Protein AF-A0A2R6IT45-F1 (afdb_monomer)

Radius of gyration: 18.32 Å; Cα contacts (8 Å, |Δi|>4): 48; chains: 1; bounding box: 50×47×39 Å

Foldseek 3Di:
DDDPPPPPPPPPPCPVPVPDDPFDPPVVLLVLQCVQVVDDSVVSNVVCVVCPRRVSRSSSCVRPVCPPPPPPPPDD

pLDDT: mean 74.71, std 18.5, range [39.84, 95.88]

Sequence (76 aa):
MADPVDPPKADPLDVDEESPVDPRPYEDLVHGVMEARGCPKPDAEAWVAEHGPEAAERFLLARWGLTRITAPSASR

Secondary structure (DSSP, 8-state):
-----PPP--------TTS---PPPHHHHHHHHHHHHT--HHHHHHHHHHH-HHHHHHHHHHHH------------

Mean predicted aligned error: 13.43 Å

Solvent-accessible surface area (backbone atoms only — not comparable to full-atom values): 4919 Å² total; per-residue (Å²): 136,80,79,80,76,74,71,78,74,72,74,72,72,80,68,60,85,77,62,85,69,83,50,65,60,69,69,58,44,30,52,50,41,17,69,74,69,74,45,58,65,72,61,20,47,51,46,36,68,74,61,32,58,53,52,43,38,51,53,50,34,69,75,67,63,61,67,75,81,75,69,77,81,80,81,128

Nearest PDB structures (foldseek):
  4d2t-assembly3_B  TM=6.250E-01  e=7.006E-01  Homo sapiens
  5m5a-assembly1_A  TM=6.384E-01  e=1.224E+00  Homo sapiens
  4d2v-assembly1_C  TM=6.474E-01  e=1.130E+00  Homo sapiens
  6gvx-assembly2_B  TM=5.220E-01  e=1.683E+00  Homo sapi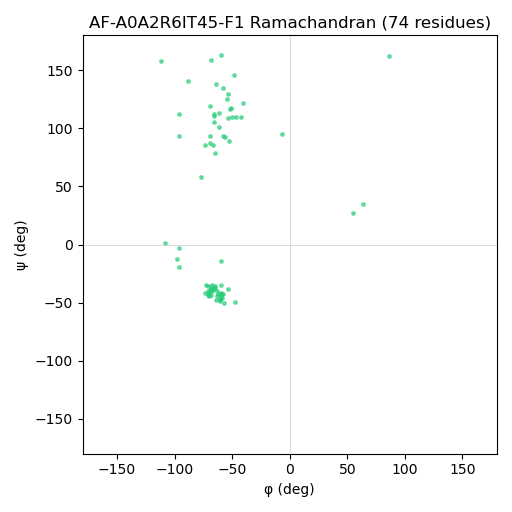ens
  2l2d-assembly1_A  TM=4.245E-01  e=1.974E+00  Homo sapie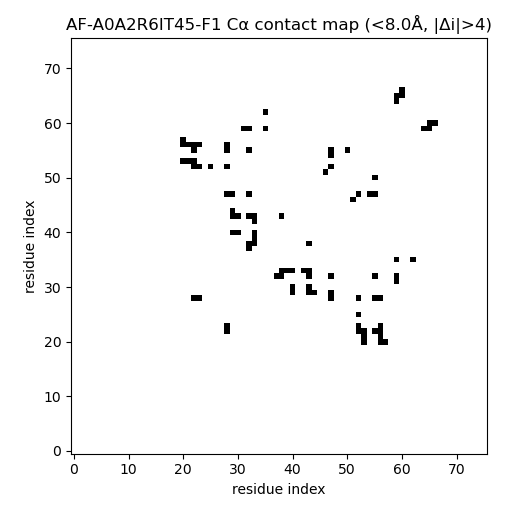ns

Structure (mmCIF, N/CA/C/O backbone):
data_AF-A0A2R6IT45-F1
#
_entry.id   AF-A0A2R6IT45-F1
#
loop_
_atom_site.group_PDB
_atom_site.id
_atom_site.type_symbol
_atom_site.label_atom_id
_atom_site.label_alt_id
_atom_site.label_comp_id
_atom_site.label_asym_id
_atom_site.label_entity_id
_atom_site.label_seq_id
_atom_site.pdbx_PDB_ins_code
_atom_site.Cartn_x
_atom_site.Cartn_y
_atom_site.Cartn_z
_atom_site.occupancy
_atom_site.B_iso_or_equiv
_atom_site.auth_seq_id
_atom_site.auth_comp_id
_atom_site.auth_asym_id
_atom_site.auth_atom_id
_atom_site.pdbx_PDB_model_num
ATOM 1 N N . MET A 1 1 ? 35.893 -41.950 -0.060 1.00 39.84 1 MET A N 1
ATOM 2 C CA . MET A 1 1 ? 36.111 -40.548 -0.458 1.00 39.84 1 MET A CA 1
ATOM 3 C C . MET A 1 1 ? 34.751 -40.034 -0.882 1.00 39.84 1 MET A C 1
ATOM 5 O O . MET A 1 1 ? 34.238 -40.535 -1.870 1.00 39.84 1 MET A O 1
ATOM 9 N N . ALA A 1 2 ? 34.099 -39.214 -0.062 1.00 50.12 2 ALA A N 1
ATOM 10 C CA . ALA A 1 2 ? 32.845 -38.576 -0.446 1.00 50.12 2 ALA A CA 1
ATOM 11 C C . ALA A 1 2 ? 33.215 -37.187 -0.960 1.00 50.12 2 ALA A C 1
ATOM 13 O O . ALA A 1 2 ? 33.741 -36.385 -0.187 1.00 50.12 2 ALA A O 1
ATOM 14 N N . ASP A 1 3 ? 33.028 -36.951 -2.257 1.00 60.88 3 ASP A N 1
ATOM 15 C CA . ASP A 1 3 ? 33.068 -35.604 -2.817 1.00 60.88 3 ASP A CA 1
ATOM 16 C C . ASP A 1 3 ? 32.089 -34.725 -2.027 1.00 60.88 3 ASP A C 1
ATOM 18 O O . ASP A 1 3 ? 30.941 -35.139 -1.814 1.00 60.88 3 ASP A O 1
ATOM 22 N N . PRO A 1 4 ? 32.513 -33.548 -1.538 1.00 59.22 4 PRO A N 1
ATOM 23 C CA . PRO A 1 4 ? 31.588 -32.609 -0.938 1.00 59.22 4 PRO A CA 1
ATOM 24 C C . PRO A 1 4 ? 30.649 -32.142 -2.048 1.00 59.22 4 PRO A C 1
ATOM 26 O O . PRO A 1 4 ? 31.038 -31.389 -2.936 1.00 59.22 4 PRO A O 1
ATOM 29 N N . VAL A 1 5 ? 29.416 -32.648 -2.022 1.00 66.25 5 VAL A N 1
ATOM 30 C CA . VAL A 1 5 ? 28.325 -32.126 -2.840 1.00 66.25 5 VAL A CA 1
ATOM 31 C C . VAL A 1 5 ? 28.132 -30.682 -2.395 1.00 66.25 5 VAL A C 1
ATOM 33 O O . VAL A 1 5 ? 27.593 -30.432 -1.316 1.00 66.25 5 VAL A O 1
ATOM 36 N N . ASP A 1 6 ? 28.658 -29.751 -3.191 1.00 61.59 6 ASP A N 1
ATOM 37 C CA . ASP A 1 6 ? 28.401 -28.321 -3.061 1.00 61.59 6 ASP A CA 1
ATOM 38 C C . ASP A 1 6 ? 26.871 -28.168 -3.011 1.00 61.59 6 ASP A C 1
ATOM 40 O O . ASP A 1 6 ? 26.189 -28.632 -3.937 1.00 61.59 6 ASP A O 1
ATOM 44 N N . PRO A 1 7 ? 26.286 -27.660 -1.909 1.00 62.56 7 PRO A N 1
ATOM 45 C CA . PRO A 1 7 ? 24.848 -27.466 -1.865 1.00 62.56 7 PRO A CA 1
ATOM 46 C C . PRO A 1 7 ? 24.491 -26.536 -3.027 1.00 62.56 7 PRO A C 1
ATOM 48 O O . PRO A 1 7 ? 25.204 -25.548 -3.223 1.00 62.56 7 PRO A O 1
ATOM 51 N N . PRO A 1 8 ? 23.437 -26.831 -3.815 1.00 62.06 8 PRO A N 1
ATOM 52 C CA . PRO A 1 8 ? 23.028 -25.932 -4.881 1.00 62.06 8 PRO A CA 1
ATOM 53 C C . PRO A 1 8 ? 22.872 -24.563 -4.241 1.00 62.06 8 PRO A C 1
ATOM 55 O O . PRO A 1 8 ? 22.087 -24.415 -3.299 1.00 62.06 8 PRO A O 1
ATOM 58 N N . LYS A 1 9 ? 23.697 -23.603 -4.681 1.00 55.09 9 LYS A N 1
ATOM 59 C CA . LYS A 1 9 ? 23.550 -22.207 -4.289 1.00 55.09 9 LYS A CA 1
ATOM 60 C C . LYS A 1 9 ? 22.092 -21.905 -4.547 1.00 55.09 9 LYS A C 1
ATOM 62 O O . LYS A 1 9 ? 21.659 -21.966 -5.694 1.00 55.09 9 LYS A O 1
ATOM 67 N N . ALA A 1 10 ? 21.336 -21.733 -3.466 1.00 52.56 10 ALA A N 1
ATOM 68 C CA . ALA A 1 10 ? 19.979 -21.260 -3.554 1.00 52.56 10 ALA A CA 1
ATOM 69 C C . ALA A 1 10 ? 20.100 -19.969 -4.348 1.00 52.56 10 ALA A C 1
ATOM 71 O O . ALA A 1 10 ? 20.737 -19.025 -3.878 1.00 52.56 10 ALA A O 1
ATOM 72 N N . ASP A 1 11 ? 19.625 -20.029 -5.588 1.00 51.25 11 ASP A N 1
ATOM 73 C CA . ASP A 1 11 ? 19.450 -18.886 -6.457 1.00 51.25 11 ASP A CA 1
ATOM 74 C C . ASP A 1 11 ? 18.752 -17.853 -5.571 1.00 51.25 11 ASP A C 1
ATOM 76 O O . ASP A 1 11 ? 17.662 -18.149 -5.055 1.00 51.25 11 ASP A O 1
ATOM 80 N N . PRO A 1 12 ? 19.439 -16.765 -5.183 1.00 52.16 12 PRO A N 1
ATOM 81 C CA . PRO A 1 12 ? 18.851 -15.794 -4.295 1.00 52.16 12 PRO A CA 1
ATOM 82 C C . PRO A 1 12 ? 17.795 -15.149 -5.154 1.00 52.16 12 PRO A C 1
ATOM 84 O O . PRO A 1 12 ? 18.189 -14.299 -5.936 1.00 52.16 12 PRO A O 1
ATOM 87 N N . LEU A 1 13 ? 16.552 -15.664 -5.069 1.00 51.09 13 LEU A N 1
ATOM 88 C CA . LEU A 1 13 ? 15.353 -15.217 -5.776 1.00 51.09 13 LEU A CA 1
ATOM 89 C C . LEU A 1 13 ? 15.704 -13.946 -6.512 1.00 51.09 13 LEU A C 1
ATOM 91 O O . LEU A 1 13 ? 15.782 -12.905 -5.856 1.00 51.09 13 LEU A O 1
ATOM 95 N N . ASP A 1 14 ? 16.066 -14.085 -7.789 1.00 47.47 14 ASP A N 1
ATOM 96 C CA . ASP A 1 14 ? 16.327 -12.961 -8.670 1.00 47.47 14 ASP A CA 1
ATOM 97 C C . ASP A 1 14 ? 14.962 -12.284 -8.785 1.00 47.47 14 ASP A C 1
ATOM 99 O O . ASP A 1 14 ? 14.124 -12.580 -9.639 1.00 47.47 14 ASP A O 1
ATOM 103 N N . VAL A 1 15 ? 14.633 -11.529 -7.736 1.00 51.28 15 VAL A N 1
ATOM 104 C CA . VAL A 1 15 ? 13.534 -10.601 -7.694 1.00 51.28 15 VAL A CA 1
ATOM 105 C C . VAL A 1 15 ? 14.057 -9.573 -8.650 1.00 51.28 15 VAL A C 1
ATOM 107 O O . VAL A 1 15 ? 14.813 -8.700 -8.251 1.00 51.28 15 VAL A O 1
ATOM 110 N N . ASP A 1 16 ? 13.762 -9.807 -9.919 1.00 52.03 16 ASP A N 1
ATOM 111 C CA . ASP A 1 16 ? 14.086 -8.964 -11.042 1.00 52.03 16 ASP A CA 1
ATOM 112 C C . ASP A 1 16 ? 13.550 -7.573 -10.661 1.00 52.03 16 ASP A C 1
ATOM 114 O O . ASP A 1 16 ? 12.371 -7.250 -10.852 1.00 52.03 16 ASP A O 1
ATOM 118 N N . GLU A 1 17 ? 14.388 -6.773 -9.988 1.00 52.78 17 GLU A N 1
ATOM 119 C CA . GLU A 1 17 ? 14.077 -5.413 -9.534 1.00 52.78 17 GLU A CA 1
ATOM 120 C C . GLU A 1 17 ? 13.723 -4.541 -10.750 1.00 52.78 17 GLU A C 1
ATOM 122 O O . GLU A 1 17 ? 13.111 -3.480 -10.623 1.00 52.78 17 GLU A O 1
ATOM 127 N N . GLU A 1 18 ? 14.032 -5.051 -11.943 1.00 54.66 18 GLU A N 1
ATOM 128 C CA . GLU A 1 18 ? 13.817 -4.470 -13.248 1.00 54.66 18 GLU A CA 1
ATOM 129 C C . GLU A 1 18 ? 12.543 -4.948 -13.957 1.00 54.66 18 GLU A C 1
ATOM 131 O O . GLU A 1 18 ? 12.225 -4.415 -15.015 1.00 54.66 18 GLU A O 1
ATOM 136 N N . SER A 1 19 ? 11.754 -5.875 -13.393 1.00 57.50 19 SER A N 1
ATOM 137 C CA . SER A 1 19 ? 10.424 -6.158 -13.948 1.00 57.50 19 SER A CA 1
ATOM 138 C C . SER A 1 19 ? 9.544 -4.918 -13.763 1.00 57.50 19 SER A C 1
ATOM 140 O O . SER A 1 19 ? 9.210 -4.586 -12.613 1.00 57.50 19 SER A O 1
ATOM 142 N N . PRO A 1 20 ? 9.173 -4.202 -14.846 1.00 62.34 20 PRO A N 1
ATOM 143 C CA . PRO A 1 20 ? 8.358 -3.007 -14.729 1.00 62.34 20 PRO A CA 1
ATOM 144 C C 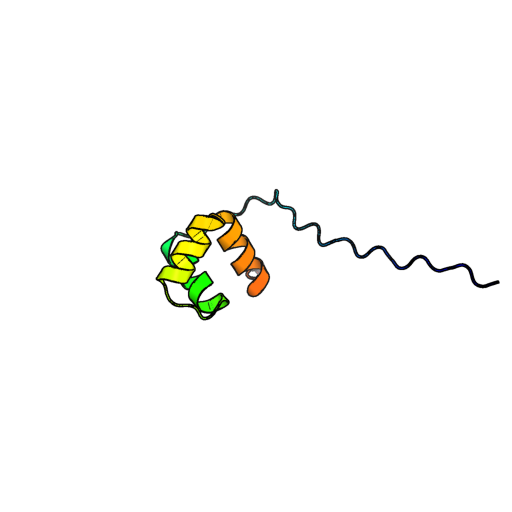. PRO A 1 20 ? 6.986 -3.429 -14.211 1.00 62.34 20 PRO A C 1
ATOM 146 O O . PRO A 1 20 ? 6.234 -4.138 -14.883 1.00 62.34 20 PRO A O 1
ATOM 149 N N . VAL A 1 21 ? 6.675 -3.020 -12.985 1.00 69.31 21 VAL A N 1
ATOM 150 C CA . VAL A 1 21 ? 5.328 -3.147 -12.439 1.00 69.31 21 VAL A CA 1
ATOM 151 C C . VAL A 1 21 ? 4.543 -1.905 -12.817 1.00 69.31 21 VAL A C 1
ATOM 153 O O . VAL A 1 21 ? 5.069 -0.798 -12.818 1.00 69.31 21 VAL A O 1
ATOM 156 N N . ASP A 1 22 ? 3.281 -2.106 -13.157 1.00 79.25 22 ASP A N 1
ATOM 157 C CA . ASP A 1 22 ? 2.317 -1.035 -13.367 1.00 79.25 22 ASP A CA 1
ATOM 158 C C . ASP A 1 22 ? 1.543 -0.882 -12.051 1.00 79.25 22 ASP A C 1
ATOM 160 O O . ASP A 1 22 ? 0.637 -1.689 -11.794 1.00 79.25 22 ASP A O 1
ATOM 164 N N . PRO A 1 23 ? 1.981 0.026 -11.151 1.00 78.94 23 PRO A N 1
ATOM 165 C CA . PRO A 1 23 ? 1.418 0.123 -9.818 1.00 78.94 23 PRO A CA 1
ATOM 166 C C . PRO A 1 23 ? -0.046 0.536 -9.895 1.00 78.94 23 PRO A C 1
ATOM 168 O O . PRO A 1 23 ? -0.429 1.437 -10.645 1.00 78.94 23 PRO A O 1
ATOM 171 N N . ARG A 1 24 ? -0.873 -0.107 -9.070 1.00 84.44 24 ARG A N 1
ATOM 172 C CA . ARG A 1 24 ? -2.261 0.314 -8.878 1.00 84.44 24 ARG A CA 1
ATOM 173 C C . ARG A 1 24 ? -2.344 1.758 -8.354 1.00 84.44 24 ARG A C 1
ATOM 175 O O . ARG A 1 24 ? -1.361 2.287 -7.825 1.00 84.44 24 ARG A O 1
ATOM 182 N N . PRO A 1 25 ? -3.522 2.403 -8.458 1.00 91.62 25 PRO A N 1
ATOM 183 C CA . PRO A 1 25 ? -3.771 3.688 -7.816 1.00 91.62 25 PRO A CA 1
ATOM 184 C C . PRO A 1 25 ? -3.340 3.693 -6.345 1.00 91.62 25 PRO A C 1
ATOM 186 O O . PRO A 1 25 ? -3.474 2.694 -5.639 1.00 91.62 25 PRO A O 1
ATOM 189 N N . TYR A 1 26 ? -2.851 4.839 -5.868 1.00 87.56 26 TYR A N 1
ATOM 190 C CA . TYR A 1 26 ? -2.305 4.969 -4.512 1.00 87.56 26 TYR A CA 1
ATOM 191 C C . TYR A 1 26 ? -3.282 4.496 -3.422 1.00 87.56 26 TYR A C 1
ATOM 193 O O . TYR A 1 26 ? -2.870 3.836 -2.474 1.00 87.56 26 TYR A O 1
ATOM 201 N N . GLU A 1 27 ? -4.580 4.770 -3.575 1.00 91.00 27 GLU A N 1
ATOM 202 C CA . GLU A 1 27 ? -5.609 4.320 -2.627 1.00 91.00 27 GLU A CA 1
ATOM 203 C C . GLU A 1 27 ? -5.711 2.788 -2.551 1.00 91.00 27 GLU A C 1
ATOM 205 O O . GLU A 1 27 ? -5.804 2.234 -1.454 1.00 91.00 27 GLU A O 1
ATOM 210 N N . ASP A 1 28 ? -5.607 2.103 -3.692 1.00 90.38 28 ASP A N 1
ATOM 211 C CA . ASP A 1 28 ? -5.626 0.639 -3.772 1.00 90.38 28 ASP A CA 1
ATOM 212 C C . ASP A 1 28 ? -4.344 0.023 -3.198 1.00 90.38 28 ASP A C 1
ATOM 214 O O . ASP A 1 28 ? -4.392 -1.030 -2.558 1.00 90.38 28 ASP A O 1
ATOM 218 N N . LEU A 1 29 ? -3.194 0.684 -3.380 1.00 90.88 29 LEU A N 1
ATOM 219 C CA . LEU A 1 29 ? -1.931 0.274 -2.762 1.00 90.88 29 LEU A CA 1
ATOM 220 C C . LEU A 1 29 ? -2.005 0.380 -1.241 1.00 90.88 29 LEU A C 1
ATOM 222 O O . LEU A 1 29 ? -1.654 -0.567 -0.542 1.00 90.88 29 LEU A O 1
ATOM 226 N N . VAL A 1 30 ? -2.499 1.505 -0.722 1.00 93.56 30 VAL A N 1
ATOM 227 C CA . VAL A 1 30 ? -2.673 1.714 0.719 1.00 93.56 30 VAL A CA 1
ATOM 228 C C . VAL A 1 30 ? -3.630 0.675 1.291 1.00 93.56 30 VAL A C 1
ATOM 230 O O . VAL A 1 30 ? -3.295 0.043 2.290 1.00 93.56 30 VAL A O 1
ATOM 233 N N . HIS A 1 31 ? -4.774 0.435 0.644 1.00 94.00 31 HIS A N 1
ATOM 234 C CA . HIS A 1 31 ? -5.719 -0.589 1.086 1.00 94.00 31 HIS A CA 1
ATOM 235 C C . HIS A 1 31 ? -5.084 -1.984 1.089 1.00 94.00 31 HIS A C 1
ATOM 237 O O . HIS A 1 31 ? -5.156 -2.703 2.086 1.00 94.00 31 HIS A O 1
ATOM 243 N N . GLY A 1 32 ? -4.386 -2.345 0.010 1.00 92.25 32 GLY A N 1
ATOM 244 C CA . GLY A 1 32 ? -3.676 -3.616 -0.076 1.00 92.25 32 GLY A CA 1
ATOM 245 C C . GLY A 1 32 ? -2.624 -3.764 1.021 1.00 92.25 32 GLY A C 1
ATOM 246 O O . GLY A 1 32 ? -2.523 -4.823 1.635 1.00 92.25 32 GLY A O 1
ATOM 247 N N . VAL A 1 33 ? -1.858 -2.709 1.315 1.00 92.31 33 VAL A N 1
ATOM 248 C CA . VAL A 1 33 ? -0.838 -2.715 2.375 1.00 92.31 33 VAL A CA 1
ATOM 249 C C . VAL A 1 33 ? -1.481 -2.826 3.758 1.00 92.31 33 VAL A C 1
ATOM 251 O O . VAL A 1 33 ? -0.975 -3.586 4.586 1.00 92.31 33 VAL A O 1
ATOM 254 N N . MET A 1 34 ? -2.608 -2.149 4.000 1.00 95.88 34 MET A N 1
ATOM 255 C CA . MET A 1 34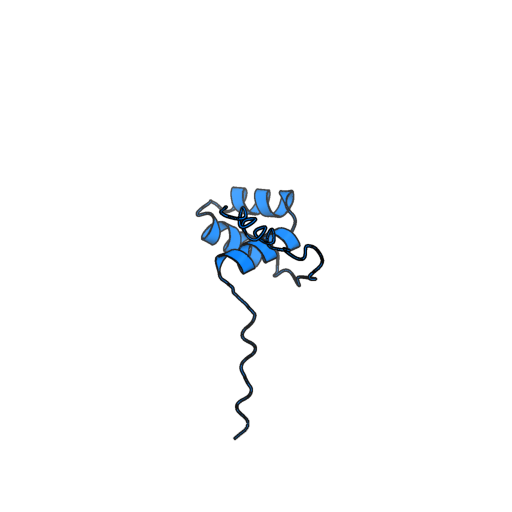 ? -3.385 -2.292 5.237 1.00 95.88 34 MET A CA 1
ATOM 256 C C . MET A 1 34 ? -3.809 -3.744 5.457 1.00 95.88 34 MET A C 1
ATOM 258 O O . MET A 1 34 ? -3.564 -4.299 6.525 1.00 95.88 34 MET A O 1
ATOM 262 N N . GLU A 1 35 ? -4.394 -4.385 4.445 1.00 93.12 35 GLU A N 1
ATOM 263 C CA . GLU A 1 35 ? -4.824 -5.785 4.523 1.00 93.12 35 GLU A CA 1
ATOM 264 C C . GLU A 1 35 ? -3.638 -6.751 4.639 1.00 93.12 35 GLU A C 1
ATOM 266 O O . GLU A 1 35 ? -3.683 -7.744 5.369 1.00 93.12 35 GLU A O 1
ATOM 271 N N . ALA A 1 36 ? -2.547 -6.461 3.934 1.00 90.88 36 ALA A N 1
ATOM 272 C CA . ALA A 1 36 ? -1.365 -7.303 3.917 1.00 90.88 36 ALA A CA 1
ATOM 273 C C . ALA A 1 36 ? -0.596 -7.276 5.243 1.00 90.88 36 ALA A C 1
ATOM 275 O O . ALA A 1 36 ? -0.105 -8.315 5.693 1.00 90.88 36 ALA A O 1
ATOM 276 N N . ARG A 1 37 ? -0.488 -6.100 5.868 1.00 89.88 37 ARG A N 1
ATOM 277 C CA . ARG A 1 37 ? 0.256 -5.895 7.118 1.00 89.88 37 ARG A CA 1
ATOM 278 C C . ARG A 1 37 ? -0.633 -5.906 8.360 1.00 89.88 37 ARG A C 1
ATOM 280 O O . ARG A 1 37 ? -0.102 -5.992 9.462 1.00 89.88 37 ARG A O 1
ATOM 287 N N . GLY A 1 38 ? -1.955 -5.834 8.201 1.00 92.75 38 GLY A N 1
ATOM 288 C CA . GLY A 1 38 ? -2.902 -5.715 9.311 1.00 92.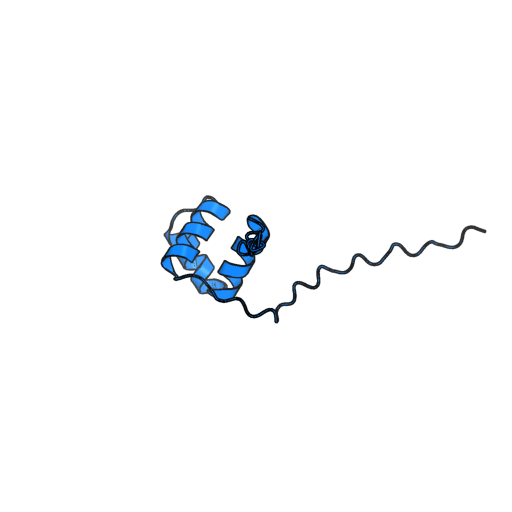75 38 GLY A CA 1
ATOM 289 C C . GLY A 1 38 ? -2.729 -4.409 10.093 1.00 92.75 38 GLY A C 1
ATOM 290 O O . GLY A 1 38 ? -2.861 -4.410 11.314 1.00 92.75 38 GLY A O 1
ATOM 291 N N . CYS A 1 39 ? -2.374 -3.317 9.410 1.00 92.31 39 CYS A N 1
ATOM 292 C CA . CYS A 1 39 ? -2.049 -2.026 10.020 1.00 92.31 39 CYS A CA 1
ATOM 293 C C . CYS A 1 39 ? -3.104 -0.950 9.690 1.00 92.31 39 CYS A C 1
ATOM 295 O O . CYS A 1 39 ? -3.828 -1.075 8.697 1.00 92.31 39 CYS A O 1
ATOM 297 N N . PRO A 1 40 ? -3.216 0.121 10.498 1.00 95.44 40 PRO A N 1
ATOM 298 C CA . PRO A 1 40 ? -4.111 1.229 10.192 1.00 95.44 40 PRO A CA 1
ATOM 299 C C . PRO A 1 40 ? -3.629 2.018 8.961 1.00 95.44 40 PRO A C 1
ATOM 301 O O . PRO A 1 40 ? -2.451 1.998 8.600 1.00 95.44 40 PRO A O 1
ATOM 304 N N . LYS A 1 41 ? -4.555 2.751 8.329 1.00 93.12 41 LYS A N 1
ATOM 305 C CA . LYS A 1 41 ? -4.307 3.564 7.126 1.00 93.12 41 LYS A CA 1
ATOM 306 C C . LYS A 1 41 ? -3.065 4.472 7.195 1.00 93.12 41 LYS A C 1
ATOM 308 O O . LYS A 1 41 ? -2.276 4.391 6.260 1.00 93.12 41 LYS A O 1
ATOM 313 N N . PRO A 1 42 ? -2.838 5.288 8.249 1.00 95.69 42 PRO A N 1
ATOM 314 C CA . PRO A 1 42 ? -1.662 6.162 8.304 1.00 95.69 42 PRO A CA 1
ATOM 315 C C . PRO A 1 42 ? -0.336 5.392 8.241 1.00 95.69 42 PRO A C 1
ATOM 317 O O . PRO A 1 42 ? 0.609 5.858 7.612 1.00 95.69 42 PRO A O 1
ATOM 320 N N . ASP A 1 43 ? -0.275 4.193 8.824 1.00 94.62 43 ASP A N 1
ATOM 321 C CA . ASP A 1 43 ? 0.934 3.363 8.795 1.00 94.62 43 ASP A CA 1
ATOM 322 C C . ASP A 1 43 ? 1.163 2.759 7.402 1.00 94.62 43 ASP A C 1
ATOM 324 O O . ASP A 1 43 ? 2.301 2.625 6.950 1.00 94.62 43 ASP A O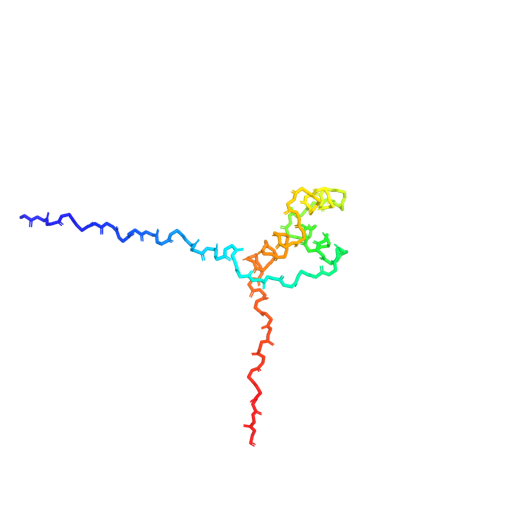 1
ATOM 328 N N . ALA A 1 44 ? 0.081 2.421 6.693 1.00 92.81 44 ALA A N 1
ATOM 329 C CA . ALA A 1 44 ? 0.149 1.963 5.310 1.00 92.81 44 ALA A CA 1
ATOM 330 C C . ALA A 1 44 ? 0.548 3.096 4.351 1.00 92.81 44 ALA A C 1
ATOM 332 O O . ALA A 1 44 ? 1.422 2.896 3.512 1.00 92.81 44 ALA A O 1
ATOM 333 N N . GLU A 1 45 ? -0.030 4.291 4.503 1.00 94.50 45 GLU A N 1
ATOM 334 C CA . GLU A 1 45 ? 0.333 5.491 3.734 1.00 94.50 45 GLU A CA 1
ATOM 335 C C . GLU A 1 45 ? 1.811 5.848 3.924 1.00 94.50 45 GLU A C 1
ATOM 337 O O . GLU A 1 45 ? 2.519 6.063 2.937 1.00 94.50 45 GLU A O 1
ATOM 342 N N . ALA A 1 46 ? 2.293 5.839 5.174 1.00 95.69 46 ALA A N 1
ATOM 343 C CA . ALA A 1 46 ? 3.696 6.077 5.501 1.00 95.69 46 ALA A CA 1
ATOM 344 C C . ALA A 1 46 ? 4.617 5.043 4.844 1.00 95.69 46 ALA A C 1
ATOM 346 O O . ALA A 1 46 ? 5.655 5.396 4.292 1.00 95.69 46 ALA A O 1
ATOM 347 N N . TRP A 1 47 ? 4.217 3.771 4.842 1.00 93.19 47 TRP A N 1
ATOM 348 C CA . TRP A 1 47 ? 5.014 2.716 4.230 1.00 93.19 47 TRP A CA 1
ATOM 349 C C . TRP A 1 47 ? 5.079 2.833 2.701 1.00 93.19 47 TRP A C 1
ATOM 351 O O . TRP A 1 47 ? 6.166 2.718 2.138 1.00 93.19 47 TRP A O 1
ATOM 361 N N . VAL A 1 48 ? 3.952 3.121 2.032 1.00 92.75 48 VAL A N 1
ATOM 362 C CA . VAL A 1 48 ? 3.929 3.367 0.576 1.00 92.75 48 VAL A CA 1
ATOM 363 C C . VAL A 1 48 ? 4.727 4.627 0.225 1.00 92.75 48 VAL A C 1
ATOM 365 O O . VAL A 1 48 ? 5.392 4.653 -0.804 1.00 92.75 48 VAL A O 1
ATOM 368 N N . ALA A 1 49 ? 4.707 5.662 1.070 1.00 92.31 49 ALA A N 1
ATOM 369 C CA . ALA A 1 49 ? 5.513 6.867 0.869 1.00 92.31 49 ALA A CA 1
ATOM 370 C C . ALA A 1 49 ? 7.022 6.613 1.047 1.00 92.31 49 ALA A C 1
ATOM 372 O O . ALA A 1 49 ? 7.823 7.193 0.320 1.00 92.31 49 ALA A O 1
ATOM 373 N N . GLU A 1 50 ? 7.406 5.747 1.988 1.00 93.50 50 GLU A N 1
ATOM 374 C CA . GLU A 1 50 ? 8.804 5.389 2.263 1.00 93.50 50 GLU A CA 1
ATOM 375 C C . GLU A 1 50 ? 9.402 4.475 1.184 1.00 93.50 50 GLU A C 1
ATOM 377 O O . GLU A 1 50 ? 10.539 4.677 0.767 1.00 93.50 50 GLU A O 1
ATOM 382 N N . HIS A 1 51 ? 8.638 3.484 0.715 1.00 90.38 51 HIS A N 1
ATOM 383 C CA . HIS A 1 51 ? 9.123 2.472 -0.232 1.00 90.38 51 HIS A CA 1
ATOM 384 C C . HIS A 1 51 ? 8.788 2.802 -1.691 1.00 90.38 51 HIS A C 1
ATOM 386 O O . HIS A 1 51 ? 9.404 2.273 -2.614 1.00 90.38 51 HIS A O 1
ATOM 392 N N . GLY A 1 52 ? 7.810 3.676 -1.912 1.00 90.50 52 GLY A N 1
ATOM 393 C CA . GLY A 1 52 ? 7.297 4.012 -3.228 1.00 90.50 52 GLY A CA 1
ATOM 394 C C . GLY A 1 52 ? 6.1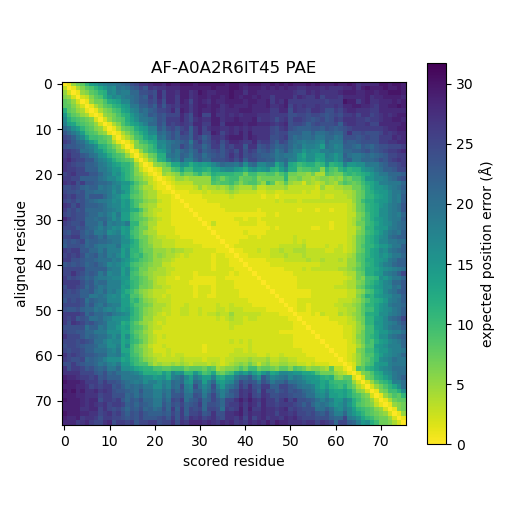95 3.061 -3.721 1.00 90.50 52 GLY A C 1
ATOM 395 O O . GLY A 1 52 ? 6.026 1.939 -3.228 1.00 90.50 52 GLY A O 1
ATOM 396 N N . PRO A 1 53 ? 5.422 3.503 -4.728 1.00 89.50 53 PRO A N 1
ATOM 397 C CA . PRO A 1 53 ? 4.257 2.774 -5.223 1.00 89.50 53 PRO A CA 1
ATOM 398 C C . PRO A 1 53 ? 4.617 1.450 -5.913 1.00 89.50 53 PRO A C 1
ATOM 400 O O . PRO A 1 53 ? 3.895 0.465 -5.781 1.00 89.50 53 PRO A O 1
ATOM 403 N N . GLU A 1 54 ? 5.751 1.390 -6.609 1.00 89.50 54 GLU A N 1
ATOM 404 C CA . GLU A 1 54 ? 6.203 0.185 -7.314 1.00 89.50 54 GLU A CA 1
ATOM 405 C C . GLU A 1 54 ? 6.633 -0.921 -6.341 1.00 89.50 54 GLU A C 1
ATOM 407 O O . GLU A 1 54 ? 6.287 -2.088 -6.519 1.00 89.50 54 GLU A O 1
ATOM 412 N N . ALA A 1 55 ? 7.350 -0.562 -5.274 1.00 88.50 55 ALA A N 1
ATOM 413 C CA . ALA A 1 55 ? 7.714 -1.504 -4.220 1.00 88.50 55 ALA A CA 1
ATOM 414 C C . ALA A 1 55 ? 6.471 -2.013 -3.477 1.00 88.50 55 ALA A C 1
ATOM 416 O O . ALA A 1 55 ? 6.387 -3.199 -3.151 1.00 88.50 55 ALA A O 1
ATOM 417 N N . ALA A 1 56 ? 5.477 -1.143 -3.267 1.00 90.62 56 ALA A N 1
ATOM 418 C CA . ALA A 1 56 ? 4.200 -1.541 -2.694 1.00 90.62 56 ALA A CA 1
ATOM 419 C C . ALA A 1 56 ? 3.445 -2.532 -3.583 1.00 90.62 56 ALA A C 1
ATOM 421 O O . ALA A 1 56 ? 2.971 -3.554 -3.089 1.00 90.62 56 ALA A O 1
ATOM 422 N N . GLU A 1 57 ? 3.395 -2.294 -4.893 1.00 89.75 57 GLU A N 1
ATOM 423 C CA . GLU A 1 57 ? 2.802 -3.238 -5.838 1.00 89.75 57 GLU A CA 1
ATOM 424 C C . GLU A 1 57 ? 3.532 -4.588 -5.805 1.00 89.75 57 GLU A C 1
ATOM 426 O O . GLU A 1 57 ? 2.890 -5.624 -5.634 1.00 89.75 57 GLU A O 1
ATOM 431 N N . ARG A 1 58 ? 4.871 -4.596 -5.873 1.00 87.50 58 ARG A N 1
ATOM 432 C CA . ARG A 1 58 ? 5.678 -5.829 -5.793 1.00 87.50 58 ARG A CA 1
ATOM 433 C C . ARG A 1 58 ? 5.431 -6.598 -4.499 1.00 87.50 58 ARG A C 1
ATOM 435 O O . ARG A 1 58 ? 5.272 -7.816 -4.534 1.00 87.50 58 ARG A O 1
ATOM 442 N N . PHE A 1 59 ? 5.343 -5.903 -3.368 1.00 87.69 59 PHE A N 1
ATOM 443 C CA . PHE A 1 59 ? 5.024 -6.512 -2.078 1.00 87.69 59 PHE A CA 1
ATOM 444 C C . PHE A 1 59 ? 3.653 -7.204 -2.091 1.00 87.69 59 PHE A C 1
ATOM 446 O O . PHE A 1 59 ? 3.518 -8.341 -1.629 1.00 87.69 59 PHE A O 1
ATOM 453 N N . LEU A 1 60 ? 2.638 -6.553 -2.662 1.00 87.31 60 LEU A N 1
ATOM 454 C CA . LEU A 1 60 ? 1.296 -7.123 -2.774 1.00 87.31 60 LEU A CA 1
ATOM 455 C C . LEU A 1 60 ? 1.246 -8.300 -3.757 1.00 87.31 60 LEU A C 1
ATOM 457 O O . LEU A 1 60 ? 0.601 -9.312 -3.468 1.00 87.31 60 LEU A O 1
ATOM 461 N N . LEU A 1 61 ? 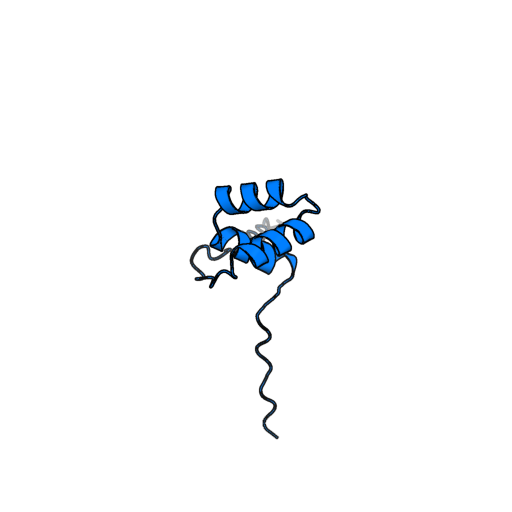1.961 -8.207 -4.881 1.00 86.62 61 LEU A N 1
ATOM 462 C CA . LEU A 1 61 ? 2.107 -9.295 -5.848 1.00 86.62 61 LEU A CA 1
ATOM 463 C C . LEU A 1 61 ? 2.806 -10.509 -5.229 1.00 86.62 61 LEU A C 1
ATOM 465 O O . LEU A 1 61 ? 2.338 -11.629 -5.416 1.00 86.62 61 LEU A O 1
ATOM 469 N N . ALA A 1 62 ? 3.868 -10.306 -4.447 1.00 86.00 62 ALA A N 1
ATOM 470 C CA . ALA A 1 62 ? 4.586 -11.384 -3.769 1.00 86.00 62 ALA A CA 1
ATOM 471 C C . ALA A 1 62 ? 3.727 -12.075 -2.699 1.00 86.00 62 ALA A C 1
ATOM 473 O O . ALA A 1 62 ? 3.772 -13.295 -2.554 1.00 86.00 62 ALA A O 1
ATOM 474 N N . ARG A 1 63 ? 2.911 -11.312 -1.960 1.00 80.38 63 ARG A N 1
ATOM 475 C CA . ARG A 1 63 ? 2.046 -11.860 -0.905 1.00 80.38 63 ARG A CA 1
ATOM 476 C C . ARG A 1 63 ? 0.883 -12.679 -1.454 1.00 80.38 63 ARG A C 1
ATOM 478 O O . ARG A 1 63 ? 0.544 -13.713 -0.882 1.00 80.38 63 ARG A O 1
ATOM 485 N N . TRP A 1 64 ? 0.228 -12.189 -2.502 1.00 79.44 64 TRP A N 1
ATOM 486 C CA . TRP A 1 64 ? -1.005 -12.792 -3.013 1.00 79.44 64 TRP A CA 1
ATOM 487 C C . TRP A 1 64 ? -0.835 -13.517 -4.342 1.00 79.44 64 TRP A C 1
ATOM 489 O O . TRP A 1 64 ? -1.809 -14.053 -4.863 1.00 79.44 64 TRP A O 1
ATOM 499 N N . GLY A 1 65 ? 0.384 -13.562 -4.883 1.00 65.88 65 GLY A N 1
ATOM 500 C CA . GLY A 1 65 ? 0.690 -14.256 -6.130 1.00 65.88 65 GLY A CA 1
ATOM 501 C C . GLY A 1 65 ? -0.197 -13.801 -7.283 1.00 65.88 65 GLY A C 1
ATOM 502 O O . GLY A 1 65 ? -0.457 -14.597 -8.185 1.00 65.88 65 GLY A O 1
ATOM 503 N N . LEU A 1 66 ? -0.697 -12.558 -7.232 1.00 57.75 66 LEU A N 1
ATOM 504 C CA . LEU A 1 66 ? -1.704 -12.009 -8.139 1.00 57.75 66 LEU A CA 1
ATOM 505 C C . LEU A 1 66 ? -1.042 -11.664 -9.479 1.00 57.75 66 LEU A C 1
ATOM 507 O O . LEU A 1 66 ? -1.056 -10.537 -9.958 1.00 57.75 66 LEU A O 1
ATOM 511 N N . THR A 1 67 ? -0.447 -12.684 -10.095 1.00 52.16 67 THR A N 1
ATOM 512 C CA . THR A 1 67 ? -0.365 -12.815 -11.539 1.00 52.16 67 THR A CA 1
ATOM 513 C C . THR A 1 67 ? -1.738 -12.426 -12.060 1.00 52.16 67 THR A C 1
ATOM 515 O O . THR A 1 67 ? -2.731 -13.107 -11.796 1.00 52.16 67 THR A O 1
ATOM 518 N N . ARG A 1 68 ? -1.818 -11.260 -12.721 1.00 49.88 68 ARG A N 1
ATOM 519 C CA . ARG A 1 68 ? -2.994 -10.866 -13.500 1.00 49.88 68 ARG A CA 1
ATOM 520 C C . ARG A 1 68 ? -3.451 -12.124 -14.218 1.00 49.88 68 ARG A C 1
ATOM 522 O O . ARG A 1 68 ? -2.649 -12.741 -14.918 1.00 49.88 68 ARG A O 1
ATOM 529 N N . ILE A 1 69 ? -4.695 -12.518 -13.979 1.00 50.12 69 ILE A N 1
ATOM 530 C CA . ILE A 1 69 ? -5.328 -13.671 -14.600 1.00 50.12 69 ILE A CA 1
ATOM 531 C C . ILE A 1 69 ? -5.229 -13.443 -16.111 1.00 50.12 69 ILE A C 1
ATOM 533 O O . ILE A 1 69 ? -6.066 -12.773 -16.711 1.00 50.12 69 ILE A O 1
ATOM 537 N N . THR A 1 70 ? -4.175 -13.962 -16.735 1.00 47.78 70 THR A N 1
ATOM 538 C CA . THR A 1 70 ? -4.161 -14.219 -18.164 1.00 47.78 70 THR A CA 1
ATOM 539 C C . THR A 1 70 ? -5.054 -15.435 -18.306 1.00 47.78 70 THR A C 1
ATOM 541 O O . THR A 1 70 ? -4.634 -16.583 -18.195 1.00 47.78 70 THR A O 1
ATOM 544 N N . ALA A 1 71 ? -6.356 -15.176 -18.414 1.00 47.31 71 ALA A N 1
ATOM 545 C CA . ALA A 1 71 ? -7.296 -16.213 -18.776 1.00 47.31 71 ALA A CA 1
ATOM 546 C C . ALA A 1 71 ? -6.792 -16.826 -20.094 1.00 47.31 71 ALA A C 1
ATOM 548 O O . ALA A 1 71 ? -6.589 -16.074 -21.055 1.00 47.31 71 ALA A O 1
ATOM 549 N N . PRO A 1 72 ? -6.578 -18.151 -20.194 1.00 45.00 72 PRO A N 1
ATOM 550 C CA . PRO A 1 72 ? -6.478 -18.757 -21.503 1.00 45.00 72 PRO A CA 1
ATOM 551 C C . PRO A 1 72 ? -7.828 -18.514 -22.170 1.00 45.00 72 PRO A C 1
ATOM 553 O O . PRO A 1 72 ? -8.862 -19.004 -21.711 1.00 45.00 72 PRO A O 1
ATOM 556 N N . SER A 1 73 ? -7.822 -17.696 -23.222 1.00 48.41 73 SER A N 1
ATOM 557 C CA . SER A 1 73 ? -8.939 -17.594 -24.149 1.00 48.41 73 SER A CA 1
ATOM 558 C C . SER A 1 73 ? -9.157 -18.992 -24.716 1.00 48.41 73 SER A C 1
ATOM 560 O O . SER A 1 73 ? -8.461 -19.426 -25.636 1.00 48.41 73 SER A O 1
ATOM 562 N N . ALA A 1 74 ? -10.060 -19.743 -24.088 1.00 51.22 74 ALA A N 1
ATOM 563 C CA . ALA A 1 74 ? -10.537 -21.020 -24.573 1.00 51.22 74 ALA A CA 1
ATOM 564 C C . ALA A 1 74 ? -11.330 -20.737 -25.851 1.00 51.22 74 ALA A C 1
ATOM 566 O O . ALA A 1 74 ? -12.540 -20.521 -25.827 1.00 51.22 74 ALA A O 1
ATOM 567 N N . SER A 1 75 ? -10.607 -20.667 -26.966 1.00 51.75 75 SER A N 1
ATOM 568 C CA . SER A 1 75 ? -11.189 -20.710 -28.300 1.00 51.75 75 SER A CA 1
ATOM 569 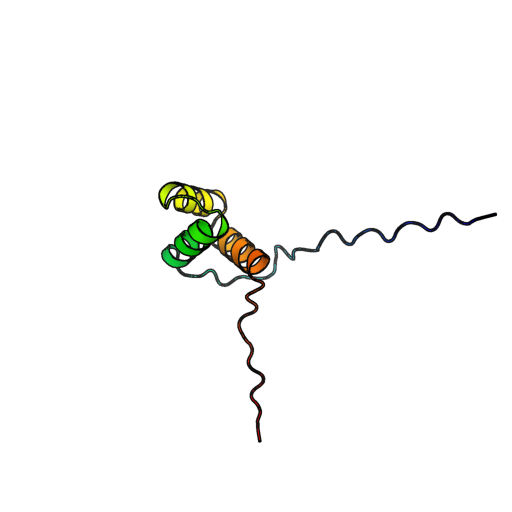C C . SER A 1 75 ? -11.710 -22.128 -28.510 1.00 51.75 75 SER A C 1
ATOM 571 O O . SER A 1 75 ? -10.959 -23.096 -28.375 1.00 51.75 75 SER A O 1
ATOM 573 N N . ARG A 1 76 ? -13.017 -22.226 -28.734 1.00 60.56 76 ARG A N 1
ATOM 574 C CA . ARG A 1 76 ? -13.753 -23.460 -29.001 1.00 60.56 76 ARG A CA 1
ATOM 575 C C . ARG A 1 76 ? -13.824 -23.725 -30.497 1.00 60.56 76 ARG A C 1
ATOM 577 O O . ARG A 1 76 ? -13.921 -22.728 -31.244 1.00 60.56 76 ARG A O 1
#